Protein AF-U2TBS5-F1 (afdb_monomer)

Radius of gyration: 24.28 Å; Cα contacts (8 Å, |Δi|>4): 75; chains: 1; bounding box: 54×34×70 Å

pLDDT: mean 83.2, std 8.67, range [59.78, 94.94]

Sequence (134 aa):
MEDESLRTSIEQSAADIVSKYMSLGMTMHAEYDFEIEWDMQRFVKAFGFGVDRSSQQSVLDSCIDFLSLSLDAGVTQCIVFVNLKTFLTKRGLEVFFEHVFFTNIPVLLLERWTDDMIYDHESKRVIDLDFIER

Foldseek 3Di:
DVVVVVVVVVVVVLVVVVVVVVVVCVVDDDDDDDPPPDDPVVVCVVVVPDDDDDPPDAPLNVLLVVLVVCLVVVPQDEAEDEQSVVRDDPVSVQVSLVSCVVSVHHYHYHHPDDDPDDHPNDDDWDQDPVRDID

Organism: NCBI:txid1125712

Secondary structure (DSSP, 8-state):
-HHHHHHHHHHHHHHHHHHHHHHHHHHSSS---------HHHHHHHTT-S----TT--HHHHHHHHHHHHHHTT--SPEEEESGGGTS-HHHHHHHHHHHHHHT--EEEE-SS------TT-----B-TT--B-

Mean predicted aligned error: 10.4 Å

Nearest PDB structures (foldseek):
  3s5u-assembly2_E  TM=7.568E-01  e=3.240E-05  Enterococcus faecalis ATCC 4200
  3s5u-assembly1_G  TM=7.749E-01  e=1.378E-04  Enterococcus faecalis ATCC 4200
  3s5u-assembly2_B  TM=7.028E-01  e=8.694E-05  Enterococcus faecalis ATCC 4200
  3s5u-assembly2_C  TM=7.626E-01  e=3.697E-04  Enterococcus faecalis ATCC 4200
  3s5u-assembly1_A  TM=7.573E-01  e=4.217E-04  Enterococcus faecalis ATCC 4200

Structure (mmCIF, N/CA/C/O backbone):
data_AF-U2TBS5-F1
#
_entry.id   AF-U2TBS5-F1
#
loop_
_atom_site.group_PDB
_atom_site.id
_atom_site.type_symbol
_atom_site.label_atom_id
_atom_site.label_alt_id
_atom_site.label_comp_id
_atom_site.label_asym_id
_atom_site.label_entity_id
_atom_site.label_seq_id
_atom_site.pdbx_PDB_ins_code
_atom_site.Cartn_x
_atom_site.Cartn_y
_atom_site.Cartn_z
_atom_site.occupancy
_atom_site.B_iso_or_equiv
_atom_site.auth_seq_id
_atom_site.auth_comp_id
_atom_site.auth_asym_id
_atom_site.auth_atom_id
_atom_site.pdbx_PDB_model_num
ATOM 1 N N . MET A 1 1 ? -5.171 -14.920 17.664 1.00 59.78 1 MET A N 1
ATOM 2 C CA . MET A 1 1 ? -5.440 -14.850 19.123 1.00 59.78 1 MET A CA 1
ATOM 3 C C . MET A 1 1 ? -5.190 -13.446 19.653 1.00 59.78 1 MET A C 1
ATOM 5 O O . MET A 1 1 ? -6.047 -12.953 20.371 1.00 59.78 1 MET A O 1
ATOM 9 N N . GLU A 1 2 ? -4.086 -12.790 19.277 1.00 65.25 2 GLU A N 1
ATOM 10 C CA . GLU A 1 2 ? -3.820 -11.389 19.654 1.00 65.25 2 GLU A CA 1
ATOM 11 C C . GLU A 1 2 ? -4.862 -10.415 19.076 1.00 65.25 2 GLU A C 1
ATOM 13 O O . GLU A 1 2 ? -5.445 -9.649 19.842 1.00 65.25 2 GLU A O 1
ATOM 18 N N . ASP A 1 3 ? -5.217 -10.540 17.793 1.00 77.19 3 ASP A N 1
ATOM 19 C CA . ASP A 1 3 ? -6.226 -9.675 17.153 1.00 77.19 3 ASP A CA 1
ATOM 20 C C . ASP A 1 3 ? -7.605 -9.733 17.824 1.00 77.19 3 ASP A C 1
ATOM 22 O O . ASP A 1 3 ? -8.241 -8.704 18.041 1.00 77.19 3 ASP A O 1
ATOM 26 N N . GLU A 1 4 ? -8.056 -10.927 18.225 1.00 82.56 4 GLU A N 1
ATOM 27 C CA . GLU A 1 4 ? -9.359 -11.087 18.886 1.00 82.56 4 GLU A CA 1
ATOM 28 C C . GLU A 1 4 ? -9.359 -10.455 20.285 1.00 82.56 4 GLU A C 1
ATOM 30 O O . GLU A 1 4 ? -10.345 -9.853 20.716 1.00 82.56 4 GLU A O 1
ATOM 35 N N . SER A 1 5 ? -8.229 -10.543 20.994 1.00 89.38 5 SER A N 1
ATOM 36 C CA . SER A 1 5 ? -8.072 -9.919 22.310 1.00 89.38 5 SER A CA 1
ATOM 37 C C . SER A 1 5 ? -8.091 -8.390 22.222 1.00 89.38 5 SER A C 1
ATOM 39 O O . SER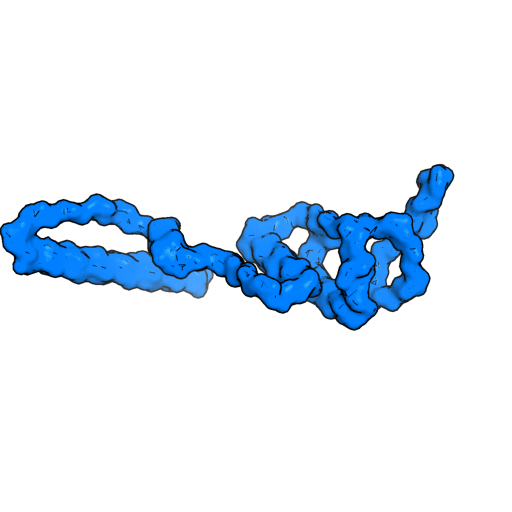 A 1 5 ? -8.738 -7.729 23.038 1.00 89.38 5 SER A O 1
ATOM 41 N N . LEU A 1 6 ? -7.460 -7.829 21.184 1.00 87.00 6 LEU A N 1
ATOM 42 C CA . LEU A 1 6 ? -7.462 -6.396 20.913 1.00 87.00 6 LEU A CA 1
ATOM 43 C C . LEU A 1 6 ? -8.864 -5.913 20.526 1.00 87.00 6 LEU A C 1
ATOM 45 O O . LEU A 1 6 ? -9.348 -4.925 21.077 1.00 87.00 6 LEU A O 1
ATOM 49 N N . ARG A 1 7 ? -9.543 -6.652 19.643 1.00 84.19 7 ARG A N 1
ATOM 50 C CA . ARG A 1 7 ? -10.932 -6.398 19.235 1.00 84.19 7 ARG A CA 1
ATOM 51 C C . ARG A 1 7 ? -11.868 -6.350 20.444 1.00 84.19 7 ARG A C 1
ATOM 53 O O . ARG A 1 7 ? -12.604 -5.381 20.609 1.00 84.19 7 ARG A O 1
ATOM 60 N N . THR A 1 8 ? -11.758 -7.335 21.334 1.00 86.50 8 THR A N 1
ATOM 61 C CA . THR A 1 8 ? -12.546 -7.407 22.577 1.00 86.50 8 THR A CA 1
ATOM 62 C C . THR A 1 8 ? -12.280 -6.209 23.500 1.00 86.50 8 THR A C 1
ATOM 64 O O . THR A 1 8 ? -13.211 -5.635 24.063 1.00 86.50 8 THR A O 1
ATOM 67 N N . SER A 1 9 ? -11.017 -5.794 23.638 1.00 88.94 9 SER A N 1
ATOM 68 C CA . SER A 1 9 ? -10.628 -4.639 24.464 1.00 88.94 9 SER A CA 1
ATOM 69 C C . SER A 1 9 ? -11.192 -3.312 23.930 1.00 88.94 9 SER A C 1
ATOM 71 O O . SER A 1 9 ? -11.657 -2.462 24.700 1.00 88.94 9 SER A O 1
ATOM 73 N N . ILE A 1 10 ? -11.217 -3.144 22.602 1.00 85.50 10 ILE A N 1
ATOM 74 C CA . ILE A 1 10 ? -11.830 -1.980 21.944 1.00 85.50 10 ILE A CA 1
ATOM 75 C C . ILE A 1 10 ? -13.342 -1.959 22.194 1.00 85.50 10 ILE A C 1
ATOM 77 O O . ILE A 1 10 ? -13.884 -0.916 22.558 1.00 85.50 10 ILE A O 1
ATOM 81 N N . GLU A 1 11 ? -14.017 -3.102 22.051 1.00 84.25 11 GLU A N 1
ATOM 82 C CA . GLU A 1 11 ? -15.459 -3.222 22.305 1.00 84.25 11 GLU A CA 1
ATOM 83 C C . GLU A 1 11 ? -15.814 -2.893 23.768 1.00 84.25 11 GLU A C 1
ATOM 85 O O . GLU A 1 11 ? -16.763 -2.147 24.018 1.00 84.25 11 GLU A O 1
ATOM 90 N N . GLN A 1 12 ? -15.017 -3.358 24.739 1.00 88.06 12 GLN A N 1
ATOM 91 C CA . GLN A 1 12 ? -15.190 -3.004 26.157 1.00 88.06 12 GLN A CA 1
ATOM 92 C C . GLN A 1 12 ? -15.007 -1.504 26.411 1.00 88.06 12 GLN A C 1
ATOM 94 O O . GLN A 1 12 ? -15.841 -0.877 27.063 1.00 88.06 12 GLN A O 1
ATOM 99 N N . SER A 1 13 ? -13.959 -0.904 25.846 1.00 87.25 13 SER A N 1
ATOM 100 C CA . SER A 1 13 ? -13.698 0.533 25.995 1.00 87.25 13 SER A CA 1
ATOM 101 C C . SER A 1 13 ? -14.817 1.387 25.387 1.00 87.25 13 SER A C 1
ATOM 103 O O . SER A 1 13 ? -15.201 2.413 25.954 1.00 87.25 13 SER A O 1
ATOM 105 N N . ALA A 1 14 ? -15.371 0.960 24.248 1.00 82.44 14 ALA A N 1
ATOM 106 C CA . ALA A 1 14 ? -16.513 1.619 23.624 1.00 82.44 14 ALA A CA 1
ATOM 107 C C . ALA A 1 14 ? -17.761 1.548 24.520 1.00 82.44 14 ALA A C 1
ATOM 109 O O . ALA A 1 14 ? -18.416 2.570 24.731 1.00 82.44 14 ALA A O 1
ATOM 110 N N . ALA A 1 15 ? -18.050 0.385 25.113 1.00 82.56 15 ALA A N 1
ATOM 111 C CA . ALA A 1 15 ? -19.160 0.223 26.053 1.00 82.56 15 ALA A CA 1
ATOM 112 C C . ALA A 1 15 ? -19.015 1.129 27.293 1.00 82.56 15 ALA A C 1
ATOM 114 O O . ALA A 1 15 ? -19.989 1.751 27.728 1.00 82.56 15 ALA A O 1
ATOM 115 N N . ASP A 1 16 ? -17.798 1.276 27.819 1.00 88.56 16 ASP A N 1
ATOM 116 C CA . ASP A 1 16 ? -17.512 2.171 28.945 1.00 88.56 16 ASP A CA 1
ATOM 117 C C . ASP A 1 16 ? -17.750 3.648 28.600 1.00 88.56 16 ASP A C 1
ATOM 119 O O . ASP A 1 16 ? -18.297 4.401 29.414 1.00 88.56 16 ASP A O 1
ATOM 123 N N . ILE A 1 17 ? -17.357 4.082 27.397 1.00 83.94 17 ILE A N 1
ATOM 124 C CA . ILE A 1 17 ? -17.620 5.446 26.909 1.00 83.94 17 ILE A CA 1
ATOM 125 C C . ILE A 1 17 ? -19.128 5.688 26.812 1.00 83.94 17 ILE A C 1
ATOM 127 O O . ILE A 1 17 ? -19.620 6.704 27.309 1.00 83.94 17 ILE A O 1
ATOM 131 N N . VAL A 1 18 ? -19.864 4.740 26.228 1.00 81.19 18 VAL A N 1
ATOM 132 C CA . VAL A 1 18 ? -21.324 4.806 26.096 1.00 81.19 18 VAL A CA 1
ATOM 133 C C . VAL A 1 18 ? -21.998 4.927 27.464 1.00 81.19 18 VAL A C 1
ATOM 135 O O . VAL A 1 18 ? -22.815 5.824 27.673 1.00 81.19 18 VAL A O 1
ATOM 138 N N . SER A 1 19 ? -21.610 4.091 28.428 1.00 84.38 19 SER A N 1
ATOM 139 C CA . SER A 1 19 ? -22.151 4.115 29.794 1.00 84.38 19 SER A CA 1
ATOM 140 C C . SER A 1 19 ? -21.953 5.474 30.484 1.00 84.38 19 SER A C 1
ATOM 142 O O . SER A 1 19 ? -22.866 6.010 31.126 1.00 84.38 19 SER A O 1
ATOM 144 N N . LYS A 1 20 ? -20.779 6.091 30.301 1.00 86.81 20 LYS A N 1
ATOM 145 C CA . LYS A 1 20 ? -20.478 7.430 30.834 1.00 86.81 20 LYS A CA 1
ATOM 146 C C . LYS A 1 20 ? -21.305 8.525 30.160 1.00 86.81 20 LYS A C 1
ATOM 148 O O . LYS A 1 20 ? -21.771 9.425 30.856 1.00 86.81 20 LYS A O 1
ATOM 153 N N . TYR A 1 21 ? -21.529 8.441 28.849 1.00 81.50 21 TYR A N 1
ATOM 154 C CA . TYR A 1 21 ? -22.398 9.373 28.121 1.00 81.50 21 TYR A CA 1
ATOM 155 C C . TYR A 1 21 ? -23.854 9.295 28.589 1.00 81.50 21 TYR A C 1
ATOM 157 O O . TYR A 1 21 ? -24.463 10.330 28.856 1.00 81.50 21 TYR A O 1
ATOM 165 N N . MET A 1 22 ? -24.386 8.085 28.777 1.00 81.56 22 MET A N 1
ATOM 166 C CA . MET A 1 22 ? -25.741 7.895 29.314 1.00 81.56 22 MET A CA 1
ATOM 167 C C . MET A 1 22 ? -25.856 8.451 30.737 1.00 81.56 22 MET A C 1
ATOM 169 O O . MET A 1 22 ? -26.810 9.157 31.060 1.00 81.56 22 MET A O 1
ATOM 173 N N . SER A 1 23 ? -24.839 8.208 31.571 1.00 85.56 23 SER A N 1
ATOM 174 C CA . SER A 1 23 ? -24.764 8.771 32.924 1.00 85.56 23 SER A CA 1
ATOM 175 C C . SER A 1 23 ? -24.752 10.299 32.919 1.00 85.56 23 SER A C 1
ATOM 177 O O . SER A 1 23 ? -25.440 10.912 33.730 1.00 85.56 23 SER A O 1
ATOM 179 N N . LEU A 1 24 ? -24.022 10.921 31.990 1.00 83.75 24 LEU A N 1
ATOM 180 C CA . LEU A 1 24 ? -24.027 12.371 31.807 1.00 83.75 24 LEU A CA 1
ATOM 181 C C . LEU A 1 24 ? -25.417 12.877 31.400 1.00 83.75 24 LEU A C 1
ATOM 183 O O . LEU A 1 24 ? -25.903 13.822 32.016 1.00 83.75 24 LEU A O 1
ATOM 187 N N . GLY A 1 25 ? -26.082 12.231 30.438 1.00 80.69 25 GLY A N 1
ATOM 188 C CA . GLY A 1 25 ? -27.442 12.588 30.018 1.00 80.69 25 GLY A CA 1
ATOM 189 C C . GLY A 1 25 ? -28.441 12.608 31.175 1.00 80.69 25 GLY A C 1
ATOM 190 O O . GLY A 1 25 ? -29.203 13.562 31.306 1.00 80.69 25 GLY A O 1
ATOM 191 N N . MET A 1 26 ? -28.357 11.630 32.085 1.00 81.88 26 MET A N 1
ATOM 192 C CA . MET A 1 26 ? -29.196 11.580 33.294 1.00 81.88 26 MET A CA 1
ATOM 193 C C . MET A 1 26 ? -28.969 12.754 34.259 1.00 81.88 26 MET A C 1
ATOM 195 O O . MET A 1 26 ? -29.842 13.058 35.068 1.00 81.88 26 MET A O 1
ATOM 199 N N . THR A 1 27 ? -27.803 13.407 34.214 1.00 85.38 27 THR A N 1
ATOM 200 C CA . THR A 1 27 ? -27.523 14.591 35.048 1.00 85.38 27 THR A CA 1
ATOM 201 C C . THR A 1 27 ? -28.031 15.896 34.437 1.00 85.38 27 THR A C 1
ATOM 203 O O . THR A 1 27 ? -28.028 16.926 35.112 1.00 85.38 27 THR A O 1
ATOM 206 N N . MET A 1 28 ? -28.461 15.878 33.174 1.00 80.25 28 MET A N 1
ATOM 207 C CA . MET A 1 28 ? -28.923 17.067 32.469 1.00 80.25 28 MET A CA 1
ATOM 208 C C . MET A 1 28 ? -30.429 17.290 32.663 1.00 80.25 28 MET A C 1
ATOM 210 O O . MET A 1 28 ? -31.194 16.373 32.934 1.00 80.25 28 MET A O 1
ATOM 214 N N . HIS A 1 29 ? -30.864 18.546 32.538 1.00 79.88 29 HIS A N 1
ATOM 215 C CA . HIS A 1 29 ? -32.241 18.951 32.849 1.00 79.88 29 HIS A CA 1
ATOM 216 C C . HIS A 1 29 ? -33.250 18.771 31.706 1.00 79.88 29 HIS A C 1
ATOM 218 O O . HIS A 1 29 ? -34.439 18.992 31.919 1.00 79.88 29 HIS A O 1
ATOM 224 N N . ALA A 1 30 ? -32.794 18.426 30.502 1.00 78.44 30 ALA A N 1
ATOM 225 C CA . ALA A 1 30 ? -33.657 18.175 29.353 1.00 78.44 30 ALA A CA 1
ATOM 226 C C . ALA A 1 30 ? -33.662 16.682 29.011 1.00 78.44 30 ALA A C 1
ATOM 228 O O . ALA A 1 30 ? -32.736 15.955 29.368 1.00 78.44 30 ALA A O 1
ATOM 229 N N . GLU A 1 31 ? -34.703 16.233 28.313 1.00 72.50 31 GLU A N 1
ATOM 230 C CA . GLU A 1 31 ? -34.767 14.873 27.781 1.00 72.50 31 GLU A CA 1
ATOM 231 C C . GLU A 1 31 ? -33.800 14.756 26.601 1.00 72.50 31 GLU A C 1
ATOM 233 O O . GLU A 1 31 ? -34.085 15.201 25.488 1.00 72.50 31 GLU A O 1
ATOM 238 N N . TYR A 1 32 ? -32.620 14.204 26.874 1.00 72.69 32 TYR A N 1
ATOM 239 C CA . TYR A 1 32 ? -31.660 13.817 25.851 1.00 72.69 32 TYR A CA 1
ATOM 240 C C . TYR A 1 32 ? -31.819 12.330 25.581 1.00 72.69 32 TYR A C 1
ATOM 242 O O . TYR A 1 32 ? -31.659 11.515 26.489 1.00 72.69 32 TYR A O 1
ATOM 250 N N . ASP A 1 33 ? -32.108 11.995 24.331 1.00 68.00 33 ASP A N 1
ATOM 251 C CA . ASP A 1 33 ? -32.022 10.630 23.840 1.00 68.00 33 ASP A CA 1
ATOM 252 C C . ASP A 1 33 ? -30.765 10.502 22.982 1.00 68.00 33 ASP A C 1
ATOM 254 O O . ASP A 1 33 ? -30.432 11.403 22.203 1.00 68.00 33 ASP A O 1
ATOM 258 N N . PHE A 1 34 ? -30.042 9.403 23.156 1.00 66.69 34 PHE A N 1
ATOM 259 C CA . PHE A 1 34 ? -28.865 9.122 22.355 1.00 66.69 34 PHE A CA 1
ATOM 260 C C . PHE A 1 34 ? -29.158 7.894 21.492 1.00 66.69 34 PHE A C 1
ATOM 262 O O . PHE A 1 34 ? -29.298 6.789 22.012 1.00 66.69 34 PHE A O 1
ATOM 269 N N . GLU A 1 35 ? -29.176 8.071 20.168 1.00 64.75 35 GLU A N 1
ATOM 270 C CA . GLU A 1 35 ? -29.239 6.979 19.183 1.00 64.75 35 GLU A CA 1
ATOM 271 C C . GLU A 1 35 ? -27.909 6.199 19.161 1.00 64.75 35 GLU A C 1
ATOM 273 O O . GLU A 1 35 ? -27.118 6.242 18.216 1.00 64.75 35 GLU A O 1
ATOM 278 N N . ILE A 1 36 ? -27.595 5.524 20.262 1.00 63.00 36 ILE A N 1
ATOM 279 C CA . ILE A 1 36 ? -26.342 4.800 20.461 1.00 63.00 36 ILE A CA 1
ATOM 280 C C . ILE A 1 36 ? -26.520 3.380 19.927 1.00 63.00 36 ILE A C 1
ATOM 282 O O . ILE A 1 36 ? -26.560 2.401 20.661 1.00 63.00 36 ILE A O 1
ATOM 286 N N . GLU A 1 37 ? -26.574 3.257 18.606 1.00 62.28 37 GLU A N 1
ATOM 287 C CA . GLU A 1 37 ? -26.111 2.038 17.940 1.00 62.28 37 GLU A CA 1
ATOM 288 C C . GLU A 1 37 ? -24.615 2.229 17.642 1.00 62.28 37 GLU A C 1
ATOM 290 O O . GLU A 1 37 ? -24.216 2.598 16.540 1.00 62.28 37 GLU A O 1
ATOM 295 N N . TRP A 1 38 ? -23.757 2.122 18.658 1.00 66.75 38 TRP A N 1
ATOM 296 C CA . TRP A 1 38 ? -22.312 2.281 18.454 1.00 66.75 38 TRP A CA 1
ATOM 297 C C . TRP A 1 38 ? -21.710 0.992 17.902 1.00 66.75 38 TRP A C 1
ATOM 299 O O . TRP A 1 38 ? -21.713 -0.036 18.572 1.00 66.75 38 TRP A O 1
ATOM 309 N N . ASP A 1 39 ? -21.153 1.071 16.693 1.00 71.44 39 ASP A N 1
ATOM 310 C CA . ASP A 1 39 ? -20.340 0.020 16.091 1.00 71.44 39 ASP A CA 1
ATOM 311 C C . ASP A 1 39 ? -18.902 0.511 15.839 1.00 71.44 39 ASP A C 1
ATOM 313 O O . ASP A 1 39 ? -18.595 1.710 15.838 1.00 71.44 39 ASP A O 1
ATOM 317 N N . MET A 1 40 ? -17.990 -0.440 15.630 1.00 69.31 40 MET A N 1
ATOM 318 C CA . MET A 1 40 ? -16.577 -0.153 15.364 1.00 69.31 40 MET A CA 1
ATOM 319 C C . MET A 1 40 ? -16.389 0.720 14.112 1.00 69.31 40 MET A C 1
ATOM 321 O O . MET A 1 40 ? -15.474 1.540 14.057 1.00 69.31 40 MET A O 1
ATOM 325 N N . GLN A 1 41 ? -17.277 0.604 13.120 1.00 75.50 41 GLN A N 1
ATOM 326 C CA . GLN A 1 41 ? -17.197 1.378 11.884 1.00 75.50 41 GLN A CA 1
ATOM 327 C C . GLN A 1 41 ? -17.413 2.878 12.137 1.00 75.50 41 GLN A C 1
ATOM 329 O O . GLN A 1 41 ? -16.700 3.710 11.567 1.00 75.50 41 GLN A O 1
ATOM 334 N N . ARG A 1 42 ? -18.372 3.244 12.993 1.00 74.62 42 ARG A N 1
ATOM 335 C CA . ARG A 1 42 ? -18.618 4.632 13.413 1.00 74.62 42 ARG A CA 1
ATOM 336 C C . ARG A 1 42 ? -17.453 5.181 14.235 1.00 74.62 42 ARG A C 1
ATOM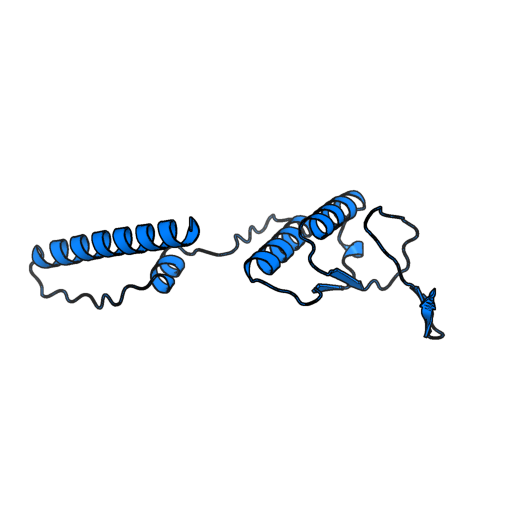 338 O O . ARG A 1 42 ? -17.088 6.337 14.037 1.00 74.62 42 ARG A O 1
ATOM 345 N N . PHE A 1 43 ? -16.819 4.351 15.067 1.00 75.56 43 PHE A N 1
ATOM 346 C CA . PHE A 1 43 ? -15.627 4.733 15.833 1.00 75.56 43 PHE A CA 1
ATOM 347 C C . PHE A 1 43 ? -14.461 5.109 14.908 1.00 75.56 43 PHE A C 1
ATOM 349 O O . PHE A 1 43 ? -13.966 6.231 14.954 1.00 75.56 43 PHE A O 1
ATOM 356 N N . VAL A 1 44 ? -14.089 4.218 13.988 1.00 75.75 44 VAL A N 1
ATOM 357 C CA . VAL A 1 44 ? -13.014 4.440 13.000 1.00 75.75 44 VAL A CA 1
ATOM 358 C C . VAL A 1 44 ? -13.259 5.719 12.184 1.00 75.75 44 VAL A C 1
ATOM 360 O O . VAL A 1 44 ? -12.345 6.525 12.000 1.00 75.75 44 VAL A O 1
ATOM 363 N N . LYS A 1 45 ? -14.508 5.957 11.758 1.00 78.50 45 LYS A N 1
ATOM 364 C CA . LYS A 1 45 ? -14.896 7.182 11.038 1.00 78.50 45 LYS A CA 1
ATOM 365 C C . LYS A 1 45 ? -14.772 8.446 11.889 1.00 78.50 45 LYS A C 1
ATOM 367 O O . LYS A 1 45 ? -14.290 9.452 11.378 1.00 78.50 45 LYS A O 1
ATOM 372 N N . ALA A 1 46 ? -15.193 8.410 13.154 1.00 76.00 46 ALA A N 1
ATOM 373 C CA . ALA A 1 46 ? -15.138 9.569 14.048 1.00 76.00 46 ALA A CA 1
ATOM 374 C C . ALA A 1 46 ? -13.702 10.070 14.271 1.00 76.00 46 ALA A C 1
ATOM 376 O O . ALA A 1 46 ? -13.484 11.274 14.389 1.00 76.00 46 ALA A O 1
ATOM 377 N N . PHE A 1 47 ? -12.724 9.161 14.269 1.00 75.00 47 PHE A N 1
ATOM 378 C CA . PHE A 1 47 ? -11.302 9.489 14.401 1.00 75.00 47 PHE A CA 1
ATOM 379 C C . PHE A 1 47 ? -10.590 9.731 13.064 1.00 75.00 47 PHE A C 1
ATOM 381 O O . PHE A 1 47 ? -9.391 9.994 13.058 1.00 75.00 47 PHE A O 1
ATOM 388 N N . GLY A 1 48 ? -11.303 9.654 11.934 1.00 72.94 48 GLY A N 1
ATOM 389 C CA . GLY A 1 48 ? -10.714 9.862 10.610 1.00 72.94 48 GLY A CA 1
ATOM 390 C C . GLY A 1 48 ? -9.639 8.833 10.254 1.00 72.94 48 GLY A C 1
ATOM 391 O O . GLY A 1 48 ? -8.712 9.156 9.518 1.00 72.94 48 GLY A O 1
ATOM 392 N N . PHE A 1 49 ? -9.735 7.613 10.789 1.00 74.44 49 PHE A N 1
ATOM 393 C CA . PHE A 1 49 ? -8.744 6.571 10.544 1.00 74.44 49 PHE A CA 1
ATOM 394 C C . PHE A 1 49 ? -8.744 6.168 9.063 1.00 74.44 49 PHE A C 1
ATOM 396 O O . PHE A 1 49 ? -9.769 5.771 8.503 1.00 74.44 49 PHE A O 1
ATOM 403 N N . GLY A 1 50 ? -7.582 6.277 8.431 1.00 72.56 50 GLY A N 1
ATOM 404 C CA . GLY A 1 50 ? -7.374 6.004 7.018 1.00 72.56 50 GLY A CA 1
ATOM 405 C C . GLY A 1 50 ? -5.911 6.208 6.641 1.00 72.56 50 GLY A C 1
ATOM 406 O O . GLY A 1 50 ? -5.090 6.556 7.486 1.00 72.56 50 GLY A O 1
ATOM 407 N N . VAL A 1 51 ? -5.591 5.985 5.366 1.00 70.75 51 VAL A N 1
ATOM 408 C CA . VAL A 1 51 ? -4.237 6.213 4.842 1.00 70.75 51 VAL A CA 1
ATOM 409 C C . VAL A 1 51 ? -3.912 7.701 4.928 1.00 70.75 51 VAL A C 1
ATOM 411 O O . VAL A 1 51 ? -4.641 8.518 4.355 1.00 70.75 51 VAL A O 1
ATOM 414 N N . ASP A 1 52 ? -2.824 8.043 5.618 1.00 72.94 52 ASP A N 1
ATOM 415 C CA . ASP A 1 52 ? -2.315 9.410 5.635 1.00 72.94 52 ASP A CA 1
ATOM 416 C C . ASP A 1 52 ? -1.800 9.766 4.237 1.00 72.94 52 ASP A C 1
ATOM 418 O O . ASP A 1 52 ? -0.942 9.089 3.678 1.00 72.94 52 ASP A O 1
ATOM 422 N N . ARG A 1 53 ? -2.373 10.809 3.638 1.00 67.50 53 ARG A N 1
ATOM 423 C CA . ARG A 1 53 ? -1.980 11.298 2.314 1.00 67.50 53 ARG A CA 1
ATOM 424 C C . ARG A 1 53 ? -1.374 12.673 2.487 1.00 67.50 53 ARG A C 1
ATOM 426 O O . ARG A 1 53 ? -2.048 13.690 2.305 1.00 67.50 53 ARG A O 1
ATOM 433 N N . SER A 1 54 ? -0.099 12.708 2.854 1.00 74.94 54 SER A N 1
ATOM 434 C CA . SER A 1 54 ? 0.618 13.974 2.948 1.00 74.94 54 SER A CA 1
ATOM 435 C C . SER A 1 54 ? 0.881 14.534 1.545 1.00 74.94 54 SER A C 1
ATOM 437 O O . SER A 1 54 ? 1.292 13.824 0.629 1.00 74.94 54 SER A O 1
ATOM 439 N N . SER A 1 55 ? 0.689 15.841 1.352 1.00 64.38 55 SER A N 1
ATOM 440 C CA . SER A 1 55 ? 0.946 16.495 0.057 1.00 64.38 55 SER A CA 1
ATOM 441 C C . SER A 1 55 ? 2.436 16.579 -0.312 1.00 64.38 55 SER A C 1
ATOM 443 O O . SER A 1 55 ? 2.773 17.131 -1.356 1.00 64.38 55 SER A O 1
ATOM 445 N N . GLN A 1 56 ? 3.328 16.104 0.562 1.00 74.69 56 GLN A N 1
ATOM 446 C CA . GLN A 1 56 ? 4.781 16.089 0.368 1.00 74.69 56 GLN A CA 1
ATOM 447 C C . GLN A 1 56 ? 5.325 14.683 0.084 1.00 74.69 56 GLN A C 1
ATOM 449 O O . GLN A 1 56 ? 6.534 14.521 -0.070 1.00 74.69 56 GLN A O 1
ATOM 454 N N . GLN A 1 57 ? 4.455 13.674 0.018 1.00 81.56 57 GLN A N 1
ATOM 455 C CA . GLN A 1 57 ? 4.862 12.293 -0.179 1.00 81.56 57 GLN A CA 1
ATOM 456 C C . GLN A 1 57 ? 5.455 12.078 -1.576 1.00 81.56 57 GLN A C 1
ATOM 458 O O . GLN A 1 57 ? 4.917 12.558 -2.578 1.00 81.56 57 GLN A O 1
ATOM 463 N N . SER A 1 58 ? 6.575 11.354 -1.652 1.00 89.31 58 SER A N 1
ATOM 464 C CA . SER A 1 58 ? 7.172 11.018 -2.942 1.00 89.31 58 SER A CA 1
ATOM 465 C C . SER A 1 58 ? 6.350 9.945 -3.669 1.00 89.31 58 SER A C 1
ATOM 467 O O . SER A 1 58 ? 5.566 9.207 -3.065 1.00 89.31 58 SER A O 1
ATOM 469 N N . VAL A 1 59 ? 6.539 9.828 -4.988 1.00 89.56 59 VAL A N 1
ATOM 470 C CA . VAL A 1 59 ? 5.896 8.767 -5.785 1.00 89.56 59 VAL A CA 1
ATOM 471 C C . VAL A 1 59 ? 6.310 7.382 -5.281 1.00 89.56 59 VAL A C 1
ATOM 473 O O . VAL A 1 59 ? 5.471 6.492 -5.211 1.00 89.56 59 VAL A O 1
ATOM 476 N N . LEU A 1 60 ? 7.575 7.214 -4.875 1.00 92.25 60 LEU A N 1
ATOM 477 C CA . LEU A 1 60 ? 8.075 5.961 -4.310 1.00 92.25 60 LEU A CA 1
ATOM 478 C C . LEU A 1 60 ? 7.324 5.586 -3.033 1.00 92.25 60 LEU A C 1
ATOM 480 O O . LEU A 1 60 ? 6.805 4.477 -2.940 1.00 92.25 60 LEU A O 1
ATOM 484 N N . ASP A 1 61 ? 7.237 6.520 -2.086 1.00 90.50 61 ASP A N 1
ATOM 485 C CA . ASP A 1 61 ? 6.543 6.289 -0.816 1.00 90.50 61 ASP A CA 1
ATOM 486 C C . ASP A 1 61 ? 5.069 5.958 -1.073 1.00 90.50 61 ASP A C 1
ATOM 488 O O . ASP A 1 61 ? 4.524 5.038 -0.478 1.00 90.50 61 ASP A O 1
ATOM 492 N N . SER A 1 62 ? 4.440 6.648 -2.029 1.00 90.19 62 SER A N 1
ATOM 493 C CA . SER A 1 62 ? 3.051 6.376 -2.420 1.00 90.19 62 SER A CA 1
ATOM 494 C C . SER A 1 62 ? 2.874 4.965 -2.994 1.00 90.19 62 SER A C 1
ATOM 496 O O . SER A 1 62 ? 1.858 4.316 -2.749 1.00 90.19 62 SER A O 1
ATOM 498 N N . CYS A 1 63 ? 3.847 4.470 -3.767 1.00 91.62 63 CYS A N 1
ATOM 499 C CA . CYS A 1 63 ? 3.827 3.106 -4.292 1.00 91.62 63 CYS A CA 1
ATOM 500 C C . CYS A 1 63 ? 4.014 2.060 -3.184 1.00 91.62 63 CYS A C 1
ATOM 502 O O . CYS A 1 63 ? 3.328 1.039 -3.205 1.00 91.62 63 CYS A O 1
ATOM 504 N N . ILE A 1 64 ? 4.903 2.315 -2.221 1.00 92.25 64 ILE A N 1
ATOM 505 C CA . ILE A 1 64 ? 5.138 1.437 -1.063 1.00 92.25 64 ILE A CA 1
ATOM 506 C C . ILE A 1 64 ? 3.887 1.363 -0.182 1.00 92.25 64 ILE A C 1
ATOM 508 O O . ILE A 1 64 ? 3.428 0.268 0.148 1.00 92.25 64 ILE A O 1
ATOM 512 N N . ASP A 1 65 ? 3.284 2.508 0.129 1.00 91.00 65 ASP A N 1
ATOM 513 C CA . ASP A 1 65 ? 2.056 2.570 0.922 1.00 91.00 65 ASP A CA 1
ATOM 514 C C . ASP A 1 65 ? 0.895 1.878 0.209 1.00 91.00 65 ASP A C 1
ATOM 516 O O . ASP A 1 65 ? 0.107 1.174 0.835 1.00 91.00 65 ASP A O 1
ATOM 520 N N . PHE A 1 66 ? 0.798 2.022 -1.116 1.00 90.88 66 PHE A N 1
ATOM 521 C CA . PHE A 1 66 ? -0.220 1.327 -1.900 1.00 90.88 66 PHE A CA 1
ATOM 522 C C . PHE A 1 66 ? -0.049 -0.199 -1.867 1.00 90.88 66 PHE A C 1
ATOM 524 O O . PHE A 1 66 ? -1.040 -0.923 -1.744 1.00 90.88 66 PHE A O 1
ATOM 531 N N . LEU A 1 67 ? 1.186 -0.699 -1.962 1.00 91.62 67 LEU A N 1
ATOM 532 C CA . LEU A 1 67 ? 1.475 -2.129 -1.831 1.00 91.62 67 LEU A CA 1
ATOM 533 C C . LEU A 1 67 ? 1.159 -2.635 -0.421 1.00 91.62 67 LEU A C 1
ATOM 535 O O . LEU A 1 67 ? 0.501 -3.663 -0.284 1.00 91.62 67 LEU A O 1
ATOM 539 N N . SER A 1 68 ? 1.543 -1.881 0.610 1.00 91.00 68 SER A N 1
ATOM 540 C CA . SER A 1 68 ? 1.251 -2.217 2.009 1.00 91.00 68 SER A CA 1
ATOM 541 C C . SER A 1 68 ? -0.259 -2.258 2.268 1.00 91.00 68 SER A C 1
ATOM 543 O O . SER A 1 68 ? -0.772 -3.243 2.786 1.00 91.00 68 SER A O 1
ATOM 545 N N . LEU A 1 69 ? -1.004 -1.264 1.776 1.00 89.56 69 LEU A N 1
ATOM 546 C CA . LEU A 1 69 ? -2.468 -1.251 1.833 1.00 89.56 69 LEU A CA 1
ATOM 547 C C . LEU A 1 69 ? -3.084 -2.450 1.099 1.00 89.56 69 LEU A C 1
ATOM 549 O O . LEU A 1 69 ? -4.080 -3.014 1.547 1.00 89.56 69 LEU A O 1
ATOM 553 N N . SER A 1 70 ? -2.520 -2.824 -0.050 1.00 90.25 70 SER A N 1
ATOM 554 C CA . SER A 1 70 ? -2.999 -3.972 -0.824 1.00 90.25 70 SER A CA 1
ATOM 555 C C . SER A 1 70 ? -2.783 -5.281 -0.065 1.00 90.25 70 SER A C 1
ATOM 557 O O . SER A 1 70 ? -3.660 -6.146 -0.085 1.00 90.25 70 SER A O 1
ATOM 559 N N . LEU A 1 71 ? -1.659 -5.404 0.645 1.00 89.69 71 LEU A N 1
ATOM 560 C CA . LEU A 1 71 ? -1.382 -6.527 1.536 1.00 89.69 71 LEU A CA 1
ATOM 561 C C . LEU A 1 71 ? -2.381 -6.580 2.697 1.00 89.69 71 LEU A C 1
ATOM 563 O O . LEU A 1 71 ? -2.993 -7.624 2.917 1.00 89.69 71 LEU A O 1
ATOM 567 N N . ASP A 1 72 ? -2.600 -5.452 3.376 1.00 89.69 72 ASP A N 1
ATOM 568 C CA . ASP A 1 72 ? -3.555 -5.336 4.487 1.00 89.69 72 ASP A CA 1
ATOM 569 C C . ASP A 1 72 ? -4.990 -5.665 4.044 1.00 89.69 72 ASP A C 1
ATOM 571 O O . ASP A 1 72 ? -5.762 -6.281 4.779 1.00 89.69 72 ASP A O 1
ATOM 575 N N . ALA A 1 73 ? -5.347 -5.298 2.811 1.00 86.81 73 ALA A N 1
ATOM 576 C CA . ALA A 1 73 ? -6.634 -5.619 2.199 1.00 86.81 73 ALA A CA 1
ATOM 577 C C . ALA A 1 73 ? -6.748 -7.081 1.717 1.00 86.81 73 ALA A C 1
ATOM 579 O O . ALA A 1 73 ? -7.813 -7.482 1.241 1.00 86.81 73 ALA A O 1
ATOM 580 N N . GLY A 1 74 ? -5.681 -7.880 1.815 1.00 87.62 74 GLY A N 1
ATOM 581 C CA . GLY A 1 74 ? -5.660 -9.275 1.374 1.00 87.62 74 GLY A CA 1
ATOM 582 C C . GLY A 1 74 ? -5.721 -9.444 -0.147 1.00 87.62 74 GLY A C 1
ATOM 583 O O . GLY A 1 74 ? -6.245 -10.449 -0.636 1.00 87.62 74 GLY A O 1
ATOM 584 N N . VAL A 1 75 ? -5.227 -8.466 -0.913 1.00 88.19 75 VAL A N 1
ATOM 585 C CA . VAL A 1 75 ? -5.164 -8.544 -2.379 1.00 88.19 75 VAL A CA 1
ATOM 586 C C . VAL A 1 75 ? -4.217 -9.672 -2.782 1.00 88.19 75 VAL A C 1
ATOM 588 O O . VAL A 1 75 ? -3.053 -9.704 -2.397 1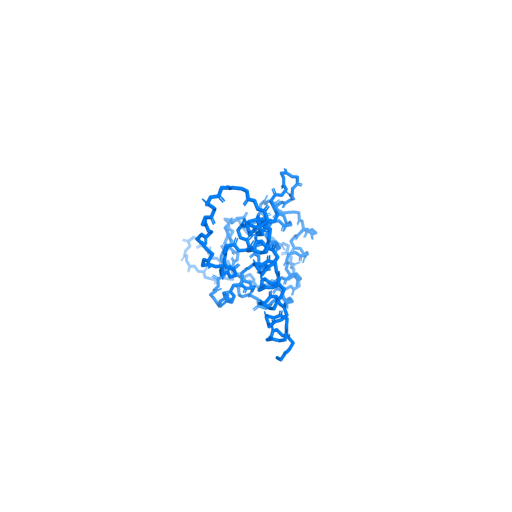.00 88.19 75 VAL A O 1
ATOM 591 N N . THR A 1 76 ? -4.724 -10.597 -3.593 1.00 85.75 76 THR A N 1
ATOM 592 C CA . T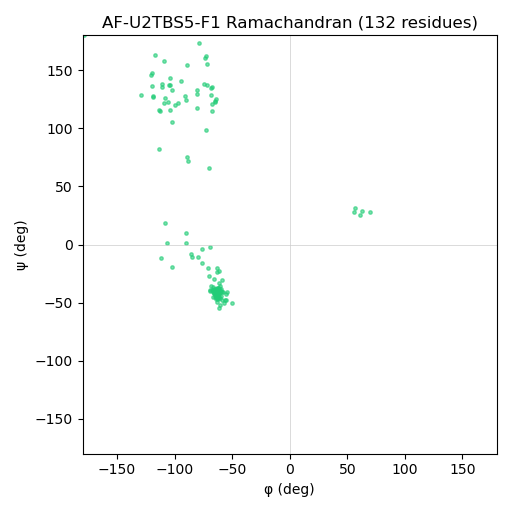HR A 1 76 ? -3.956 -11.745 -4.114 1.00 85.75 76 THR A CA 1
ATOM 593 C C . THR A 1 76 ? -3.723 -11.655 -5.619 1.00 85.75 76 THR A C 1
ATOM 595 O O . THR A 1 76 ? -2.944 -12.421 -6.186 1.00 85.75 76 THR A O 1
ATOM 598 N N . GLN A 1 77 ? -4.411 -10.727 -6.285 1.00 90.69 77 GLN A N 1
ATOM 599 C CA . GLN A 1 77 ? -4.268 -10.468 -7.708 1.00 90.69 77 GLN A CA 1
ATOM 600 C C . GLN A 1 77 ? -2.936 -9.780 -8.011 1.00 90.69 77 GLN A C 1
ATOM 602 O O . GLN A 1 77 ? -2.378 -9.064 -7.183 1.00 90.69 77 GLN A O 1
ATOM 607 N N . CYS A 1 78 ? -2.463 -9.955 -9.245 1.00 92.69 78 CYS A N 1
ATOM 608 C CA . CYS A 1 78 ? -1.289 -9.237 -9.710 1.00 92.69 78 CYS A CA 1
ATOM 609 C C . CYS A 1 78 ? -1.582 -7.740 -9.857 1.00 92.69 78 CYS A C 1
ATOM 611 O O . CYS A 1 78 ? -2.545 -7.347 -10.522 1.00 92.69 78 CYS A O 1
ATOM 613 N N . ILE A 1 79 ? -0.730 -6.917 -9.252 1.00 94.94 79 ILE A N 1
ATOM 614 C CA . ILE A 1 79 ? -0.786 -5.463 -9.340 1.00 94.94 79 ILE A CA 1
ATOM 615 C C . ILE A 1 79 ? 0.064 -5.011 -10.521 1.00 94.94 79 ILE A C 1
ATOM 617 O O . ILE A 1 79 ? 1.254 -5.309 -10.604 1.00 94.94 79 ILE A O 1
ATOM 621 N N . VAL A 1 80 ? -0.552 -4.264 -11.434 1.00 94.88 80 VAL A N 1
ATOM 622 C CA . VAL A 1 80 ? 0.112 -3.773 -12.640 1.00 94.88 80 VAL A CA 1
ATOM 623 C C . VAL A 1 80 ? 0.405 -2.286 -12.498 1.00 94.88 80 VAL A C 1
ATOM 625 O O . VAL A 1 80 ? -0.519 -1.487 -12.344 1.00 94.88 80 VAL A O 1
ATOM 628 N N . PHE A 1 81 ? 1.675 -1.903 -12.615 1.00 94.75 81 PHE A N 1
ATOM 629 C CA . PHE A 1 81 ? 2.069 -0.504 -12.751 1.00 94.75 81 PHE A CA 1
ATOM 630 C C . PHE A 1 81 ? 2.449 -0.202 -14.198 1.00 94.75 81 PHE A C 1
ATOM 632 O O . PHE A 1 81 ? 3.153 -0.975 -14.844 1.00 94.75 81 PHE A O 1
ATOM 639 N N . VAL A 1 82 ? 1.996 0.944 -14.704 1.00 93.50 82 VAL A N 1
ATOM 640 C CA . VAL A 1 82 ? 2.240 1.375 -16.084 1.00 93.50 82 VAL A CA 1
ATOM 641 C C . VAL A 1 82 ? 3.211 2.551 -16.084 1.00 93.50 82 VAL A C 1
ATOM 643 O O . VAL A 1 82 ? 2.919 3.596 -15.506 1.00 93.50 82 VAL A O 1
ATOM 646 N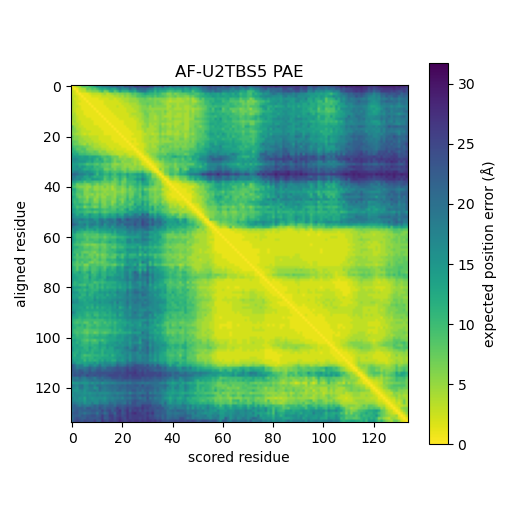 N . ASN A 1 83 ? 4.337 2.394 -16.776 1.00 92.06 83 ASN A N 1
ATOM 647 C CA . ASN A 1 83 ? 5.414 3.375 -16.912 1.00 92.06 83 ASN A CA 1
ATOM 648 C C . ASN A 1 83 ? 6.022 3.847 -15.578 1.00 92.06 83 ASN A C 1
ATOM 650 O O . ASN A 1 83 ? 6.451 4.998 -15.466 1.00 92.06 83 ASN A O 1
ATOM 654 N N . LEU A 1 84 ? 6.054 2.995 -14.551 1.00 92.19 84 LEU A N 1
ATOM 655 C CA . LEU A 1 84 ? 6.519 3.382 -13.217 1.00 92.19 84 LEU A CA 1
ATOM 656 C C . LEU A 1 84 ? 7.990 3.794 -13.228 1.00 92.19 84 LEU A C 1
ATOM 65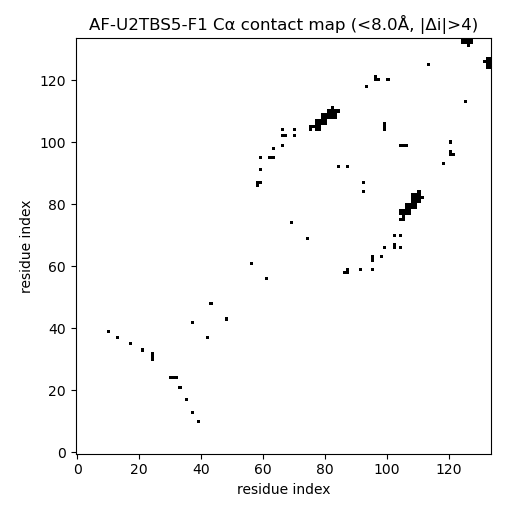8 O O . LEU A 1 84 ? 8.370 4.759 -12.559 1.00 92.19 84 LEU A O 1
ATOM 662 N N . LYS A 1 85 ? 8.813 3.116 -14.035 1.00 89.81 85 LYS A N 1
ATOM 663 C CA . LYS A 1 85 ? 10.250 3.410 -14.119 1.00 89.81 85 LYS A CA 1
ATOM 664 C C . LYS A 1 85 ? 10.540 4.829 -14.595 1.00 89.81 85 LYS A C 1
ATOM 666 O O . LYS A 1 85 ? 11.596 5.366 -14.290 1.00 89.81 85 LYS A O 1
ATOM 671 N N . THR A 1 86 ? 9.602 5.460 -15.300 1.00 89.62 86 THR A N 1
ATOM 672 C CA . THR A 1 86 ? 9.757 6.844 -15.773 1.00 89.62 86 THR A CA 1
ATOM 673 C C . THR A 1 86 ? 9.697 7.882 -14.647 1.00 89.62 86 THR A C 1
ATOM 675 O O . THR A 1 86 ? 10.204 8.989 -14.816 1.00 89.62 86 THR A O 1
ATOM 678 N N . PHE A 1 87 ? 9.118 7.528 -13.495 1.00 89.50 87 PHE A N 1
ATOM 679 C CA . PHE A 1 87 ? 8.942 8.426 -12.349 1.00 89.50 87 PHE A CA 1
ATOM 680 C C . PHE A 1 87 ? 9.960 8.191 -11.231 1.00 89.50 87 PHE A C 1
ATOM 682 O O . PHE A 1 87 ? 10.156 9.063 -10.384 1.00 89.50 87 PHE A O 1
ATOM 689 N N . LEU A 1 88 ? 10.591 7.017 -11.206 1.00 90.94 88 LEU A N 1
ATOM 690 C CA . LEU A 1 88 ? 11.484 6.605 -10.131 1.00 90.94 88 LEU A CA 1
ATOM 691 C C . LEU A 1 88 ? 12.950 6.699 -10.554 1.00 90.94 88 LEU A C 1
ATOM 693 O O . LEU A 1 88 ? 13.334 6.396 -11.679 1.00 90.94 88 LEU A O 1
ATOM 697 N N . THR A 1 89 ? 13.798 7.101 -9.610 1.00 91.44 89 THR A N 1
ATOM 698 C CA . THR A 1 89 ? 15.251 6.996 -9.787 1.00 91.44 89 THR A CA 1
ATOM 699 C C . THR A 1 89 ? 15.685 5.534 -9.691 1.00 91.44 89 THR A C 1
ATOM 701 O O . THR A 1 89 ? 14.977 4.722 -9.098 1.00 91.44 89 THR A O 1
ATOM 704 N N . LYS A 1 90 ? 16.886 5.200 -10.182 1.00 89.06 90 LYS A N 1
ATOM 705 C CA . LYS A 1 90 ? 17.462 3.850 -10.046 1.00 89.06 90 LYS A CA 1
ATOM 706 C C . LYS A 1 90 ? 17.407 3.332 -8.603 1.00 89.06 90 LYS A C 1
ATOM 708 O O . LYS A 1 90 ? 16.888 2.253 -8.356 1.00 89.06 90 LYS A O 1
ATOM 713 N N . ARG A 1 91 ? 17.872 4.145 -7.648 1.00 90.75 91 ARG A N 1
ATOM 714 C CA . ARG A 1 91 ? 17.824 3.808 -6.218 1.00 90.75 91 ARG A CA 1
ATOM 715 C C . ARG A 1 91 ? 16.387 3.631 -5.720 1.00 90.75 91 ARG A C 1
ATOM 717 O O . ARG A 1 91 ? 16.129 2.772 -4.891 1.00 90.75 91 ARG A O 1
ATOM 724 N N . GLY A 1 92 ? 15.454 4.446 -6.211 1.00 91.88 92 GLY A N 1
ATOM 725 C CA . GLY A 1 92 ? 14.039 4.301 -5.871 1.00 91.88 92 GLY A CA 1
ATOM 726 C C . GLY A 1 92 ? 13.440 2.993 -6.389 1.00 91.88 92 GLY A C 1
ATOM 727 O O . GLY A 1 92 ? 12.681 2.356 -5.671 1.00 91.88 92 GLY A O 1
ATOM 728 N N . LEU A 1 93 ? 13.820 2.564 -7.595 1.00 92.69 93 LEU A N 1
ATOM 729 C CA . LEU A 1 93 ? 13.416 1.271 -8.150 1.00 92.69 93 LEU A CA 1
ATOM 730 C C . LEU A 1 93 ? 13.993 0.096 -7.361 1.00 92.69 93 LEU A C 1
ATOM 732 O O . LEU A 1 93 ? 13.263 -0.849 -7.099 1.00 92.69 93 LEU A O 1
ATOM 736 N N . GLU A 1 94 ? 15.258 0.166 -6.943 1.00 93.06 94 GLU A N 1
ATOM 737 C CA . GLU A 1 94 ? 15.875 -0.859 -6.084 1.00 93.06 94 GLU A CA 1
ATOM 738 C C . GLU A 1 94 ? 15.086 -1.030 -4.779 1.00 93.06 94 GLU A C 1
ATOM 740 O O . GLU A 1 94 ? 14.657 -2.136 -4.462 1.00 93.06 94 GLU A O 1
ATOM 745 N N . VAL A 1 95 ? 14.791 0.076 -4.085 1.00 93.75 95 VAL A N 1
ATOM 746 C CA . VAL A 1 95 ? 13.981 0.061 -2.853 1.00 93.75 95 VAL A CA 1
ATOM 747 C C . VAL A 1 95 ? 12.570 -0.475 -3.111 1.00 93.75 95 VAL A C 1
ATOM 749 O O . VAL A 1 95 ? 12.049 -1.265 -2.325 1.00 93.75 95 VAL A O 1
ATOM 752 N N . PHE A 1 96 ? 11.943 -0.070 -4.217 1.00 94.69 96 PHE A N 1
ATOM 753 C CA . PHE A 1 96 ? 10.628 -0.575 -4.603 1.00 94.69 96 PHE A CA 1
ATOM 754 C C . PHE A 1 96 ? 10.653 -2.093 -4.828 1.00 94.69 96 PHE A C 1
ATOM 756 O O . PHE A 1 96 ? 9.791 -2.805 -4.316 1.00 94.69 96 PHE A O 1
ATOM 763 N N . PHE A 1 97 ? 11.651 -2.604 -5.549 1.00 93.50 97 PHE A N 1
ATOM 764 C CA . PHE A 1 97 ? 11.786 -4.030 -5.826 1.00 93.50 97 PHE A CA 1
ATOM 765 C C . PHE A 1 97 ? 12.084 -4.856 -4.578 1.00 93.50 97 PHE A C 1
ATOM 767 O O . PHE A 1 97 ? 11.487 -5.919 -4.418 1.00 93.50 97 PHE A O 1
ATOM 774 N N . GLU A 1 98 ? 12.938 -4.369 -3.676 1.00 93.50 98 GLU A N 1
ATOM 775 C CA . GLU A 1 98 ? 13.142 -4.999 -2.367 1.00 93.50 98 GLU A CA 1
ATOM 776 C C . GLU A 1 98 ? 11.813 -5.113 -1.613 1.00 93.50 98 GLU A C 1
ATOM 778 O O . GLU A 1 98 ? 11.456 -6.189 -1.134 1.00 93.50 98 GLU A O 1
ATOM 783 N N . HIS A 1 99 ? 11.029 -4.034 -1.563 1.00 92.62 99 HIS A N 1
ATOM 784 C CA . HIS A 1 99 ? 9.738 -4.042 -0.879 1.00 92.62 99 HIS A CA 1
ATOM 785 C C . HIS A 1 99 ? 8.737 -5.027 -1.512 1.00 92.62 99 HIS A C 1
ATOM 787 O O . HIS A 1 99 ? 8.077 -5.786 -0.797 1.00 92.62 99 HIS A O 1
ATOM 793 N N . VAL A 1 100 ? 8.649 -5.075 -2.845 1.00 92.56 100 VAL A N 1
ATOM 794 C CA . VAL A 1 100 ? 7.824 -6.062 -3.570 1.00 92.56 100 VAL A CA 1
ATOM 795 C C . VAL A 1 100 ? 8.265 -7.491 -3.245 1.00 92.56 100 VAL A C 1
ATOM 797 O O . VAL A 1 100 ? 7.427 -8.350 -2.971 1.00 92.56 100 VAL A O 1
ATOM 800 N N . PHE A 1 101 ? 9.574 -7.741 -3.225 1.00 90.94 101 PHE A N 1
ATOM 801 C CA . PHE A 1 101 ? 10.132 -9.049 -2.898 1.00 90.94 101 PHE A CA 1
ATOM 802 C C . PHE A 1 101 ? 9.774 -9.483 -1.469 1.00 90.94 101 PHE A C 1
ATOM 804 O O . PHE A 1 101 ? 9.337 -10.614 -1.264 1.00 90.94 101 PHE A O 1
ATOM 811 N N . PHE A 1 102 ? 9.890 -8.585 -0.485 1.00 90.06 102 PHE A N 1
ATOM 812 C CA . PHE A 1 102 ? 9.553 -8.885 0.911 1.00 90.06 102 PHE A CA 1
ATOM 813 C C . PHE A 1 102 ? 8.056 -9.089 1.152 1.00 90.06 102 PHE A C 1
ATOM 815 O O . PHE A 1 102 ? 7.676 -9.964 1.928 1.00 90.06 102 PHE A O 1
ATOM 822 N N . THR A 1 103 ? 7.206 -8.293 0.503 1.00 87.75 103 THR A N 1
ATOM 823 C CA . THR A 1 103 ? 5.744 -8.404 0.646 1.00 87.75 103 THR A CA 1
ATOM 824 C C . THR A 1 103 ? 5.163 -9.590 -0.125 1.00 87.75 103 THR A C 1
ATOM 826 O O . THR A 1 103 ? 4.040 -10.006 0.152 1.00 87.75 103 THR A O 1
ATOM 829 N N . ASN A 1 104 ? 5.931 -10.162 -1.061 1.00 87.31 104 ASN A N 1
ATOM 830 C CA . ASN A 1 104 ? 5.544 -11.290 -1.908 1.00 87.31 104 ASN A CA 1
ATOM 831 C C . ASN A 1 104 ? 4.249 -11.033 -2.709 1.00 87.31 104 ASN A C 1
ATOM 833 O O . ASN A 1 104 ? 3.507 -11.959 -3.046 1.00 87.31 104 ASN A O 1
ATOM 837 N N . ILE A 1 105 ? 3.974 -9.761 -3.007 1.00 87.44 105 ILE A N 1
ATOM 838 C CA . ILE A 1 105 ? 2.841 -9.344 -3.831 1.00 87.44 105 ILE A CA 1
ATOM 839 C C . ILE A 1 105 ? 3.226 -9.542 -5.301 1.00 87.44 105 ILE A C 1
ATOM 841 O O . ILE A 1 105 ? 4.272 -9.043 -5.726 1.00 87.44 105 ILE A O 1
ATOM 845 N N . PRO A 1 106 ? 2.402 -10.219 -6.122 1.00 90.88 106 PRO A N 1
ATOM 846 C CA . PRO A 1 106 ? 2.694 -10.347 -7.542 1.00 90.88 106 PRO A CA 1
ATOM 847 C C . PRO A 1 106 ? 2.586 -8.978 -8.222 1.00 90.88 106 PRO A C 1
ATOM 849 O O . PRO A 1 106 ? 1.499 -8.407 -8.310 1.00 90.88 106 PRO A O 1
ATOM 852 N N . VAL A 1 107 ? 3.696 -8.453 -8.738 1.00 93.56 107 VAL A N 1
ATOM 853 C CA . VAL A 1 107 ? 3.738 -7.151 -9.419 1.00 93.56 107 VAL A CA 1
ATOM 854 C C . VAL A 1 107 ? 4.213 -7.308 -10.860 1.00 93.56 107 VAL A C 1
ATOM 856 O O . VAL A 1 107 ? 5.184 -8.010 -11.131 1.00 93.56 107 VAL A O 1
ATOM 859 N N . LEU A 1 108 ? 3.539 -6.618 -11.781 1.00 94.12 108 LEU A N 1
ATOM 860 C CA . LEU A 1 108 ? 3.930 -6.497 -13.183 1.00 94.12 108 LEU A CA 1
ATOM 861 C C . LEU A 1 108 ? 4.194 -5.029 -13.520 1.00 94.12 108 LEU A C 1
ATOM 863 O O . LEU A 1 108 ? 3.338 -4.170 -13.307 1.00 94.12 108 LEU A O 1
ATOM 867 N N . LEU A 1 109 ? 5.361 -4.748 -14.095 1.00 92.94 109 LEU A N 1
ATOM 868 C CA . LEU A 1 109 ? 5.679 -3.434 -14.646 1.00 92.94 109 LEU A CA 1
ATOM 869 C C . LEU A 1 109 ? 5.494 -3.452 -16.165 1.00 92.94 109 LEU A C 1
ATOM 871 O O . LEU A 1 109 ? 6.152 -4.217 -16.868 1.00 92.94 109 LEU A O 1
ATOM 875 N N . LEU A 1 110 ? 4.601 -2.602 -16.669 1.00 92.19 110 LEU A N 1
ATOM 876 C CA . LEU A 1 110 ? 4.391 -2.382 -18.097 1.00 92.19 110 LEU A CA 1
ATOM 877 C C . LEU A 1 110 ? 5.060 -1.077 -18.513 1.00 92.19 110 LEU A C 1
ATOM 879 O O . LEU A 1 110 ? 4.554 0.009 -18.237 1.00 92.19 110 LEU A O 1
ATOM 883 N N . GLU A 1 111 ? 6.187 -1.192 -19.202 1.00 89.94 111 GLU A N 1
ATOM 884 C CA . GLU A 1 111 ? 7.006 -0.057 -19.616 1.00 89.94 111 GLU A CA 1
ATOM 885 C C . GLU A 1 111 ? 6.956 0.120 -21.137 1.00 89.94 111 GLU A C 1
ATOM 887 O O . GLU A 1 111 ? 7.018 -0.846 -21.896 1.00 89.94 111 GLU A O 1
ATOM 892 N N . ARG A 1 112 ? 6.859 1.371 -21.601 1.00 86.31 112 ARG A N 1
ATOM 893 C CA . ARG A 1 112 ? 6.890 1.694 -23.039 1.00 86.31 112 ARG A CA 1
ATOM 894 C C . ARG A 1 112 ? 8.270 1.491 -23.675 1.00 86.31 112 ARG A C 1
ATOM 896 O O . ARG A 1 112 ? 8.362 1.307 -24.887 1.00 86.31 112 ARG A O 1
ATOM 903 N N . TRP A 1 113 ? 9.331 1.608 -22.885 1.00 80.75 113 TRP A N 1
ATOM 904 C CA . TRP A 1 113 ? 10.709 1.627 -23.363 1.00 80.75 113 TRP A CA 1
ATOM 905 C C . TRP A 1 113 ? 11.482 0.461 -22.766 1.00 80.75 113 TRP A C 1
ATOM 907 O O . TRP A 1 113 ? 11.25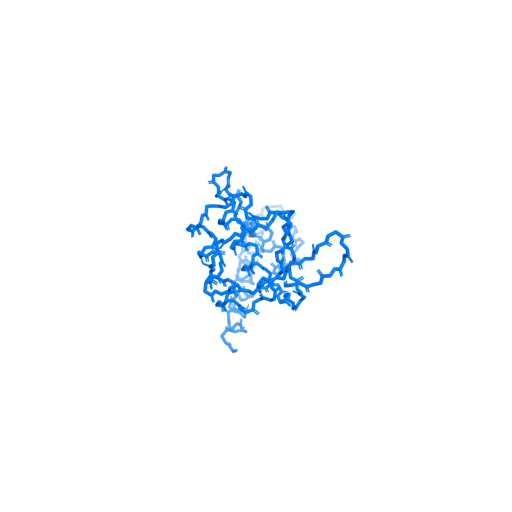0 0.073 -21.622 1.00 80.75 113 TRP A O 1
ATOM 917 N N . THR A 1 114 ? 12.433 -0.066 -23.529 1.00 77.00 114 THR A N 1
ATOM 918 C CA . THR A 1 114 ? 13.408 -1.012 -22.999 1.00 77.00 114 THR A CA 1
ATOM 919 C C . THR A 1 114 ? 14.424 -0.268 -22.143 1.00 77.00 114 THR A C 1
ATOM 921 O O . THR A 1 114 ? 14.884 0.815 -22.500 1.00 77.00 114 THR A O 1
ATOM 924 N N . ASP A 1 115 ? 14.774 -0.869 -21.016 1.00 74.25 115 ASP A N 1
ATOM 925 C CA . ASP A 1 115 ? 15.802 -0.384 -20.105 1.00 74.25 115 ASP A CA 1
ATOM 926 C C . ASP A 1 115 ? 16.897 -1.450 -20.010 1.00 74.25 115 ASP A C 1
ATOM 928 O O . ASP A 1 115 ? 16.589 -2.608 -19.711 1.00 74.25 115 ASP A O 1
ATOM 932 N N . ASP A 1 116 ? 18.150 -1.061 -20.244 1.00 75.06 116 ASP A N 1
ATOM 933 C CA . ASP A 1 116 ? 19.317 -1.952 -20.195 1.00 75.06 116 ASP A CA 1
ATOM 934 C C . ASP A 1 116 ? 19.801 -2.219 -18.757 1.00 75.06 116 ASP A C 1
ATOM 936 O O . ASP A 1 116 ? 20.647 -3.085 -18.536 1.00 75.06 116 ASP A O 1
ATOM 940 N N . MET A 1 117 ? 19.290 -1.490 -17.757 1.00 78.38 117 MET A N 1
ATOM 941 C CA . MET A 1 117 ? 19.694 -1.675 -16.359 1.00 78.38 117 MET A CA 1
ATOM 942 C C . MET A 1 117 ? 19.217 -3.023 -15.822 1.00 78.38 117 MET A C 1
ATOM 944 O O . MET A 1 117 ? 18.064 -3.392 -15.993 1.00 78.38 117 MET A O 1
ATOM 948 N N . ILE A 1 118 ? 20.076 -3.759 -15.129 1.00 78.12 118 ILE A N 1
ATOM 949 C CA . ILE A 1 118 ? 19.709 -5.037 -14.509 1.00 78.12 118 ILE A CA 1
ATOM 950 C C . ILE A 1 118 ? 19.511 -4.797 -13.011 1.00 78.12 118 ILE A C 1
ATOM 952 O O . ILE A 1 118 ? 20.343 -4.139 -12.385 1.00 78.12 118 ILE A O 1
ATOM 956 N N . TYR A 1 119 ? 18.412 -5.316 -12.462 1.00 82.62 119 TYR A N 1
ATOM 957 C CA . TYR A 1 119 ? 18.074 -5.256 -11.040 1.00 82.62 119 TYR A CA 1
ATOM 958 C C . TYR A 1 119 ? 17.932 -6.681 -10.493 1.00 82.62 119 TYR A C 1
ATOM 960 O O . TYR A 1 119 ? 17.455 -7.565 -11.202 1.00 82.62 119 TYR A O 1
ATOM 968 N N . ASP A 1 120 ? 18.314 -6.897 -9.235 1.00 80.38 120 ASP A N 1
ATOM 969 C CA . ASP A 1 120 ? 18.439 -8.243 -8.652 1.00 80.38 120 ASP A CA 1
ATOM 970 C C . ASP A 1 120 ? 17.105 -8.998 -8.526 1.00 80.38 120 ASP A C 1
ATOM 972 O O . ASP A 1 120 ? 17.065 -10.224 -8.620 1.00 80.38 120 ASP A O 1
ATOM 976 N N . HIS A 1 121 ? 16.001 -8.271 -8.342 1.00 83.06 121 HIS A N 1
ATOM 977 C CA . HIS A 1 121 ? 14.663 -8.838 -8.131 1.00 83.06 121 HIS A CA 1
ATOM 978 C C . HIS A 1 121 ? 13.728 -8.647 -9.333 1.00 83.06 121 HIS A C 1
ATOM 980 O O . HIS A 1 121 ? 12.510 -8.743 -9.194 1.00 83.06 121 HIS A O 1
ATOM 986 N N . GLU A 1 122 ? 14.275 -8.371 -10.519 1.00 85.44 122 GLU A N 1
ATOM 987 C CA . GLU A 1 122 ? 13.486 -8.149 -11.729 1.00 85.44 122 GLU A CA 1
ATOM 988 C C . GLU A 1 122 ? 13.655 -9.288 -12.745 1.00 85.44 122 GLU A C 1
ATOM 990 O O . GLU A 1 122 ? 14.765 -9.703 -13.072 1.00 85.44 122 GLU A O 1
ATOM 995 N N . SER A 1 123 ? 12.538 -9.740 -13.322 1.00 84.94 123 SER A N 1
ATOM 996 C CA . SER A 1 123 ? 12.532 -10.552 -14.540 1.00 84.94 123 SER A CA 1
ATOM 997 C C . SER A 1 123 ? 11.914 -9.744 -15.677 1.00 84.94 123 SER A C 1
ATOM 999 O O . SER A 1 123 ? 10.739 -9.379 -15.623 1.00 84.94 123 SER A O 1
ATOM 1001 N N . LYS A 1 124 ? 12.719 -9.438 -16.699 1.00 84.94 124 LYS A N 1
ATOM 1002 C CA . LYS A 1 124 ? 12.298 -8.644 -17.856 1.00 84.94 124 LYS A CA 1
ATOM 1003 C C . LYS A 1 124 ? 11.844 -9.547 -18.993 1.00 84.94 124 LYS A C 1
ATOM 1005 O O . LYS A 1 124 ? 12.475 -10.562 -19.273 1.00 84.94 124 LYS A O 1
ATOM 1010 N N . ARG A 1 125 ? 10.786 -9.123 -19.677 1.00 83.19 125 ARG A N 1
ATOM 1011 C CA . ARG A 1 125 ? 10.353 -9.679 -20.958 1.00 83.19 125 ARG A CA 1
ATOM 1012 C C . ARG A 1 125 ? 10.156 -8.533 -21.933 1.00 83.19 125 ARG A C 1
ATOM 1014 O O . ARG A 1 125 ? 9.454 -7.576 -21.605 1.00 83.19 125 ARG A O 1
ATOM 1021 N N . VAL A 1 126 ? 10.761 -8.628 -23.110 1.00 81.94 126 VAL A N 1
ATOM 1022 C CA . VAL A 1 126 ? 10.629 -7.620 -24.163 1.00 81.94 126 VAL A CA 1
ATOM 1023 C C . VAL A 1 126 ? 9.783 -8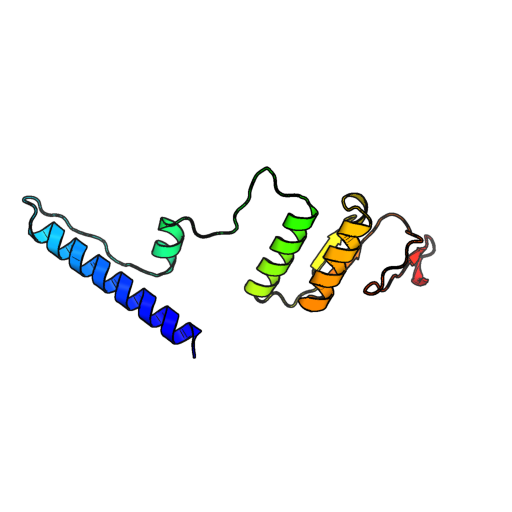.200 -25.286 1.00 81.94 126 VAL A C 1
ATOM 1025 O O . VAL A 1 126 ? 10.084 -9.268 -25.806 1.00 81.94 126 VAL A O 1
ATOM 1028 N N . ILE A 1 127 ? 8.716 -7.493 -25.655 1.00 81.19 127 ILE A N 1
ATOM 1029 C CA . ILE A 1 127 ? 7.885 -7.836 -26.812 1.00 81.19 127 ILE A CA 1
ATOM 1030 C C . ILE A 1 127 ? 8.241 -6.851 -27.920 1.00 81.19 127 ILE A C 1
ATOM 1032 O O . ILE A 1 127 ? 8.060 -5.642 -27.750 1.00 81.19 127 ILE A O 1
ATOM 1036 N N . ASP A 1 128 ? 8.794 -7.352 -29.023 1.00 79.25 128 ASP A N 1
ATOM 1037 C CA . ASP A 1 128 ? 9.108 -6.513 -30.179 1.00 79.25 128 ASP A CA 1
ATOM 1038 C C . ASP A 1 128 ? 7.859 -6.201 -31.032 1.00 79.25 128 ASP A C 1
ATOM 1040 O O . ASP A 1 128 ? 6.753 -6.679 -30.773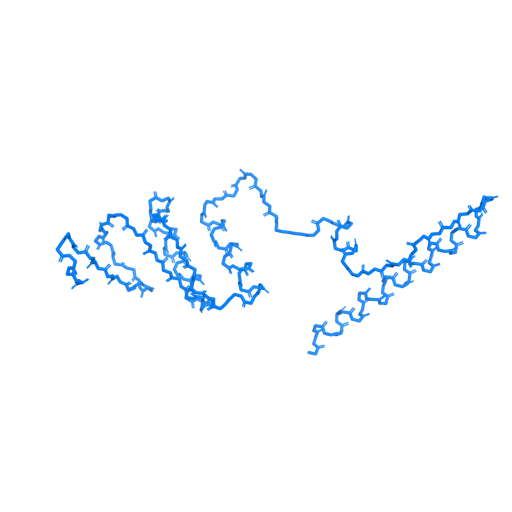 1.00 79.25 128 ASP A O 1
ATOM 1044 N N . LEU A 1 129 ? 8.018 -5.334 -32.040 1.00 77.62 129 LEU A N 1
ATOM 1045 C CA . LEU A 1 129 ? 6.921 -4.918 -32.930 1.00 77.62 129 LEU A CA 1
ATOM 1046 C C . LEU A 1 129 ? 6.337 -6.078 -33.748 1.00 77.62 129 LEU A C 1
ATOM 1048 O O . LEU A 1 129 ? 5.205 -5.977 -34.220 1.00 77.62 129 LEU A O 1
ATOM 1052 N N . ASP A 1 130 ? 7.093 -7.166 -33.886 1.00 80.19 130 ASP A N 1
ATOM 1053 C CA . ASP A 1 130 ? 6.683 -8.383 -34.577 1.00 80.19 130 ASP A CA 1
ATOM 1054 C C . ASP A 1 130 ? 5.997 -9.379 -33.617 1.00 80.19 130 ASP A C 1
ATOM 1056 O O . ASP A 1 130 ? 5.715 -10.516 -33.997 1.00 80.19 130 ASP A O 1
ATOM 1060 N N . PHE A 1 131 ? 5.684 -8.944 -32.386 1.00 75.50 131 PHE A N 1
ATOM 1061 C CA . PHE A 1 131 ? 5.089 -9.737 -31.304 1.00 75.50 131 PHE A CA 1
ATOM 1062 C C . PHE A 1 131 ? 5.951 -10.925 -30.859 1.00 75.50 131 PHE A C 1
ATOM 1064 O O . PHE A 1 131 ? 5.435 -11.909 -30.322 1.00 75.50 131 PHE A O 1
ATOM 1071 N N . ILE A 1 132 ? 7.266 -10.846 -31.064 1.00 75.06 132 ILE A N 1
ATOM 1072 C CA . ILE A 1 132 ? 8.210 -11.873 -30.635 1.00 75.06 132 ILE A CA 1
ATOM 1073 C C . ILE A 1 132 ? 8.695 -11.527 -29.225 1.00 75.06 132 ILE A C 1
ATOM 1075 O O . ILE A 1 132 ? 9.164 -10.418 -28.961 1.00 75.06 132 ILE A O 1
ATOM 1079 N N . GLU A 1 133 ? 8.583 -12.495 -28.314 1.00 73.19 133 GLU A N 1
ATOM 1080 C CA . GLU A 1 133 ? 9.086 -12.384 -26.943 1.00 73.19 133 GLU A CA 1
ATOM 1081 C C . GLU A 1 133 ? 10.596 -12.668 -26.893 1.00 73.19 133 GLU A C 1
ATOM 1083 O O . GLU A 1 133 ? 11.066 -13.659 -27.463 1.00 73.19 133 GLU A O 1
ATOM 1088 N N . ARG A 1 134 ? 11.353 -11.813 -26.197 1.00 60.72 134 ARG A N 1
ATOM 1089 C CA . ARG A 1 134 ? 12.788 -11.972 -25.916 1.00 60.72 134 ARG A CA 1
ATOM 1090 C C . ARG A 1 134 ? 13.115 -11.701 -24.454 1.00 60.72 134 ARG A C 1
ATOM 1092 O O . ARG A 1 134 ? 12.408 -10.876 -23.822 1.00 60.72 134 ARG A O 1
#

Solvent-accessible surface area (backbone atoms only — not comparable to full-atom values): 8612 Å² total; per-residue (Å²): 111,69,67,60,53,51,52,53,52,51,54,51,53,51,51,54,53,50,53,51,52,53,56,51,43,71,73,47,96,60,96,69,83,76,94,76,81,81,49,73,69,58,52,43,57,74,71,64,68,69,86,85,79,61,96,80,65,48,74,63,57,52,52,50,51,50,51,51,51,36,55,77,70,65,62,82,66,73,48,74,42,74,46,55,72,80,78,44,51,73,69,49,47,52,56,50,40,52,51,40,62,75,69,66,55,53,71,44,82,50,59,94,65,90,72,90,77,86,57,98,82,62,86,85,76,46,70,48,98,86,70,48,81,87

InterPro domains:
  IPR010146 CRISPR-associated protein, Csn2-type [PF09711] (13-130)
  IPR010146 CRISPR-associated protein, Csn2-type [TIGR01866] (3-133)
  IPR038600 CRISPR-associated protein Csn2 superfamily [G3DSA:3.40.50.11940] (1-133)